Protein AF-A0A915P0T2-F1 (afdb_monomer_lite)

Sequence (98 aa):
MSTKQKTKQRDLSSDSSKSGSSKNDSSVGDVKDTSPASDKVFNKYGMAAEIVNTVLKEILAELKVDAEVGQLCSRGDARILELTSNLFKREKNVQKGI

Structure (mmCIF, N/CA/C/O backbone):
data_AF-A0A915P0T2-F1
#
_entry.id   AF-A0A915P0T2-F1
#
loop_
_atom_site.group_PDB
_atom_site.id
_atom_site.type_symbol
_atom_site.label_atom_id
_atom_site.label_alt_id
_atom_site.label_comp_id
_atom_site.label_asym_id
_atom_site.label_entity_id
_atom_site.label_seq_id
_atom_site.pdbx_PDB_ins_code
_atom_site.Cartn_x
_atom_site.Cartn_y
_atom_site.Cartn_z
_atom_site.occupancy
_atom_site.B_iso_or_equiv
_atom_site.auth_seq_id
_atom_site.auth_comp_id
_atom_site.auth_asym_id
_atom_site.auth_atom_id
_atom_site.pdbx_PDB_model_num
ATOM 1 N N . MET A 1 1 ? -35.090 39.971 -46.149 1.00 40.84 1 MET A N 1
ATOM 2 C CA . MET A 1 1 ? -34.147 41.075 -46.427 1.00 40.84 1 MET A CA 1
ATOM 3 C C . MET A 1 1 ? -33.582 41.553 -45.102 1.00 40.84 1 MET A C 1
ATOM 5 O O . MET A 1 1 ? -34.343 41.912 -44.217 1.00 40.84 1 MET A O 1
ATOM 9 N N . SER A 1 2 ? -32.270 41.398 -44.942 1.00 42.38 2 SER A N 1
ATOM 10 C CA . SER A 1 2 ? -31.516 41.498 -43.690 1.00 42.38 2 SER A CA 1
ATOM 11 C C . SER A 1 2 ? -31.408 42.918 -43.138 1.00 42.38 2 SER A C 1
ATOM 13 O O . SER A 1 2 ? -31.045 43.832 -43.874 1.00 42.38 2 SER A O 1
ATOM 15 N N . THR A 1 3 ? -31.557 43.077 -41.822 1.00 43.59 3 THR A N 1
ATOM 16 C CA . THR A 1 3 ? -31.063 44.257 -41.095 1.00 43.59 3 THR A CA 1
ATOM 17 C C . THR A 1 3 ? -30.245 43.836 -39.875 1.00 43.59 3 THR A C 1
ATOM 19 O O . THR A 1 3 ? -30.670 43.021 -39.062 1.00 43.59 3 THR A O 1
ATOM 22 N N . LYS A 1 4 ? -29.023 44.374 -39.835 1.00 40.34 4 LYS A N 1
ATOM 23 C CA . LYS A 1 4 ? -27.863 44.033 -39.002 1.00 40.34 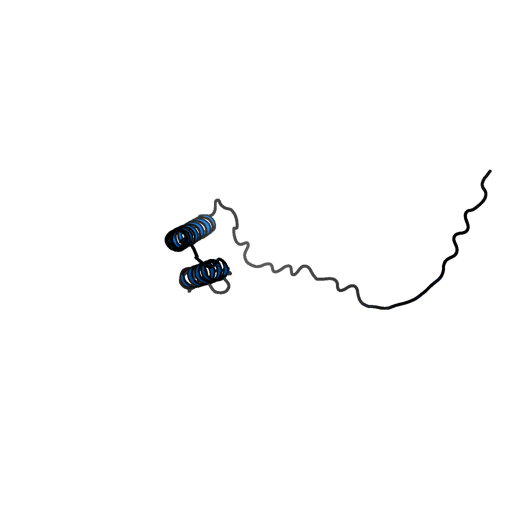4 LYS A CA 1
ATOM 24 C C . LYS A 1 4 ? -28.092 44.229 -37.497 1.00 40.34 4 LYS A C 1
ATOM 26 O O . LYS A 1 4 ? -28.554 45.283 -37.072 1.00 40.34 4 LYS A O 1
ATOM 31 N N . GLN A 1 5 ? -27.622 43.268 -36.701 1.00 40.78 5 GLN A N 1
ATOM 32 C CA . GLN A 1 5 ? -27.320 43.457 -35.280 1.00 40.78 5 GLN A CA 1
ATOM 33 C C . GLN A 1 5 ? -26.041 44.300 -35.129 1.00 40.78 5 GLN A C 1
ATOM 35 O O . GLN A 1 5 ? -25.046 44.056 -35.813 1.00 40.78 5 GLN A O 1
ATOM 40 N N . LYS A 1 6 ? -26.062 45.291 -34.231 1.00 43.00 6 LYS A N 1
ATOM 41 C CA . LYS A 1 6 ? -24.900 46.092 -33.819 1.00 43.00 6 LYS A CA 1
ATOM 42 C C . LYS A 1 6 ? -24.734 45.933 -32.310 1.00 43.00 6 LYS A C 1
ATOM 44 O O . LYS A 1 6 ? -25.361 46.656 -31.542 1.00 43.00 6 LYS A O 1
ATOM 49 N N . THR A 1 7 ? -23.900 44.987 -31.891 1.00 42.41 7 THR A N 1
ATOM 50 C CA . THR A 1 7 ? -23.507 44.848 -30.484 1.00 42.41 7 THR A CA 1
ATOM 51 C C . THR A 1 7 ? -22.259 45.685 -30.236 1.00 42.41 7 THR A C 1
ATOM 53 O O . THR A 1 7 ? -21.253 45.575 -30.931 1.00 42.41 7 THR A O 1
ATOM 56 N N . LYS A 1 8 ? -22.383 46.585 -29.265 1.00 43.31 8 LYS A N 1
ATOM 57 C CA . LYS A 1 8 ? -21.401 47.573 -28.825 1.00 43.31 8 LYS A CA 1
ATOM 58 C C . LYS A 1 8 ? -20.286 46.882 -28.032 1.00 43.31 8 LYS A C 1
ATOM 60 O O . LYS A 1 8 ? -20.518 46.448 -26.907 1.00 43.31 8 LYS A O 1
ATOM 65 N N . GLN A 1 9 ? -19.093 46.810 -28.615 1.00 37.81 9 GLN A N 1
ATOM 66 C CA . GLN A 1 9 ? -17.848 46.477 -27.920 1.00 37.81 9 GLN A CA 1
ATOM 67 C C . GLN A 1 9 ? -17.515 47.605 -26.930 1.00 37.81 9 GLN A C 1
ATOM 69 O O . GLN A 1 9 ? -17.582 48.786 -27.275 1.00 37.81 9 GLN A O 1
ATOM 74 N N . ARG A 1 10 ? -17.212 47.240 -25.684 1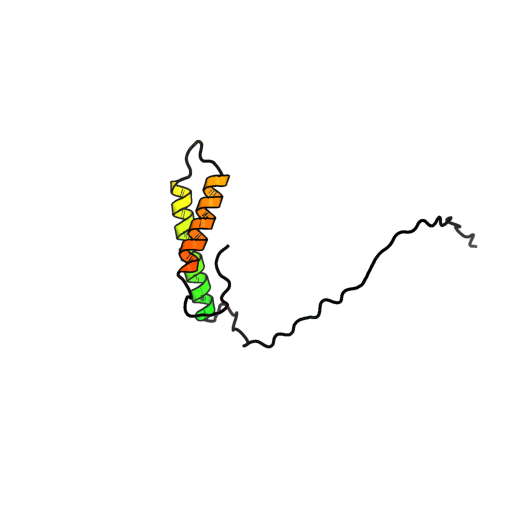.00 40.53 10 ARG A N 1
ATOM 75 C CA . ARG A 1 10 ? -16.475 48.077 -24.737 1.00 40.53 10 ARG A CA 1
ATOM 76 C C . ARG A 1 10 ? -15.270 47.263 -24.304 1.00 40.53 10 ARG A C 1
ATOM 78 O O . ARG A 1 10 ? -15.432 46.238 -23.649 1.00 40.53 10 ARG A O 1
ATOM 85 N N . ASP A 1 11 ? -14.106 47.714 -24.735 1.00 45.09 11 ASP A N 1
ATOM 86 C CA . ASP A 1 11 ? -12.799 47.288 -24.264 1.00 45.09 11 ASP A CA 1
ATOM 87 C C . ASP A 1 11 ? -12.677 47.513 -22.754 1.00 45.09 11 ASP A C 1
ATOM 89 O O . ASP A 1 11 ? -13.129 48.541 -22.255 1.00 45.09 11 ASP A O 1
ATOM 93 N N . LEU A 1 12 ? -12.038 46.584 -22.043 1.00 37.72 12 LEU A N 1
ATOM 94 C CA . LEU A 1 12 ? -11.109 46.920 -20.967 1.00 37.72 12 LEU A CA 1
ATOM 95 C C . LEU A 1 12 ? -10.110 45.762 -20.786 1.00 37.72 12 LEU A C 1
ATOM 97 O O . LEU A 1 12 ? -10.472 44.598 -20.648 1.00 37.72 12 LEU A O 1
ATOM 101 N N . SER A 1 13 ? -8.847 46.153 -20.858 1.00 47.50 13 SER A N 1
ATOM 102 C CA . SER A 1 13 ? -7.578 45.425 -20.840 1.00 47.50 13 SER A CA 1
ATOM 103 C C . SER A 1 13 ? -7.262 44.643 -19.564 1.00 47.50 13 SER A C 1
ATOM 105 O O . SER A 1 13 ? -7.556 45.133 -18.476 1.00 47.50 13 SER A O 1
ATOM 107 N N . SER A 1 14 ? -6.513 43.540 -19.690 1.00 43.09 14 SER A N 1
ATOM 108 C CA . SER A 1 14 ? -5.314 43.202 -18.877 1.00 43.09 14 SER A CA 1
ATOM 109 C C . SER A 1 14 ? -4.745 41.845 -19.341 1.00 43.09 14 SER A C 1
ATOM 111 O O . SER A 1 14 ? -5.454 40.848 -19.367 1.00 43.09 14 SER A O 1
ATOM 113 N N . ASP A 1 15 ? -3.575 41.853 -19.990 1.00 38.78 15 ASP A N 1
ATOM 114 C CA . ASP A 1 15 ? -2.308 41.279 -19.483 1.00 38.78 15 ASP A CA 1
ATOM 115 C C . ASP A 1 15 ? -2.455 39.823 -18.989 1.00 38.78 15 ASP A C 1
ATOM 117 O O . ASP A 1 15 ? -3.054 39.558 -17.956 1.00 38.78 15 ASP A O 1
ATOM 121 N N . SER A 1 16 ? -1.886 38.795 -19.616 1.00 36.31 16 SER A N 1
ATOM 122 C CA . SER A 1 16 ? -0.438 38.631 -19.726 1.00 36.31 16 SER A CA 1
ATOM 123 C C . SER A 1 16 ? -0.105 37.240 -20.307 1.00 36.31 16 SER A C 1
ATOM 125 O O . SER A 1 16 ? -0.734 36.235 -19.994 1.00 36.31 16 SER A O 1
ATOM 127 N N . SER A 1 17 ? 0.952 37.209 -21.119 1.00 38.56 17 SER A N 1
ATOM 128 C CA . SER A 1 17 ? 2.012 36.190 -21.106 1.00 38.56 17 SER A CA 1
ATOM 129 C C . SER A 1 17 ? 1.762 34.740 -21.574 1.00 38.56 17 SER A C 1
ATOM 131 O O . SER A 1 17 ? 1.349 33.856 -20.838 1.00 38.56 17 SER A O 1
ATOM 133 N N . LYS A 1 18 ? 2.325 34.490 -22.768 1.00 41.97 18 LYS A N 1
ATOM 134 C CA . LYS A 1 18 ? 3.307 33.426 -23.071 1.00 41.97 18 LYS A CA 1
ATOM 135 C C . LYS A 1 18 ? 2.797 31.976 -23.073 1.00 41.97 18 LYS A C 1
ATOM 137 O O . LYS A 1 18 ? 2.946 31.224 -22.118 1.00 41.97 18 LYS A O 1
ATOM 142 N N . SER A 1 19 ? 2.362 31.566 -24.266 1.00 43.06 19 SER A N 1
ATOM 143 C CA . SER A 1 19 ? 2.335 30.180 -24.749 1.00 43.06 19 SER A CA 1
ATOM 144 C C . SER A 1 19 ? 3.705 29.511 -24.557 1.00 43.06 19 SER A C 1
ATOM 146 O O . SER A 1 19 ? 4.599 29.625 -25.396 1.00 43.06 19 SER A O 1
ATOM 148 N N . GLY A 1 20 ? 3.875 28.834 -23.424 1.00 38.16 20 GLY A N 1
ATOM 149 C CA . GLY A 1 20 ? 4.959 27.899 -23.170 1.00 38.16 20 GLY A CA 1
ATOM 150 C C . GLY A 1 20 ? 4.578 26.530 -23.711 1.00 38.16 20 GLY A C 1
ATOM 151 O O . GLY A 1 20 ? 3.875 25.766 -23.062 1.00 38.16 20 GLY A O 1
ATOM 152 N N . SER A 1 21 ? 5.046 26.233 -24.916 1.00 47.16 21 SER A N 1
ATOM 153 C CA . SER A 1 21 ? 5.088 24.892 -25.485 1.00 47.16 21 SER A CA 1
ATOM 154 C C . SER A 1 21 ? 5.906 23.968 -24.577 1.00 47.16 21 SER A C 1
ATOM 156 O O . SER A 1 21 ? 7.140 24.024 -24.582 1.00 47.16 21 SER A O 1
ATOM 158 N N . SER A 1 22 ? 5.228 23.120 -23.805 1.00 37.09 22 SER A N 1
ATOM 159 C CA . SER A 1 22 ? 5.876 22.007 -23.116 1.00 37.09 22 SER A CA 1
ATOM 160 C C . SER A 1 22 ? 6.182 20.929 -24.142 1.00 37.09 22 SER A C 1
ATOM 162 O O . SER A 1 22 ? 5.307 20.238 -24.658 1.00 37.09 22 SER A O 1
ATOM 164 N N . LYS A 1 23 ? 7.467 20.884 -24.480 1.00 39.28 23 LYS A N 1
ATOM 165 C CA . LYS A 1 23 ? 8.136 19.865 -25.276 1.00 39.28 23 LYS A CA 1
ATOM 166 C C . LYS A 1 23 ? 7.724 18.483 -24.763 1.00 39.28 23 LYS A C 1
ATOM 168 O O . LYS A 1 23 ? 7.885 18.208 -23.577 1.00 39.28 23 LYS A O 1
ATOM 173 N N . ASN A 1 24 ? 7.243 17.624 -25.660 1.00 46.84 24 ASN A N 1
ATOM 174 C CA . ASN A 1 24 ? 7.328 16.184 -25.451 1.00 46.84 24 ASN A CA 1
ATOM 175 C C . ASN A 1 24 ? 8.816 15.858 -25.294 1.00 46.84 24 ASN A C 1
ATOM 177 O O . ASN A 1 24 ? 9.570 15.912 -26.267 1.00 46.84 24 ASN A O 1
ATOM 181 N N . 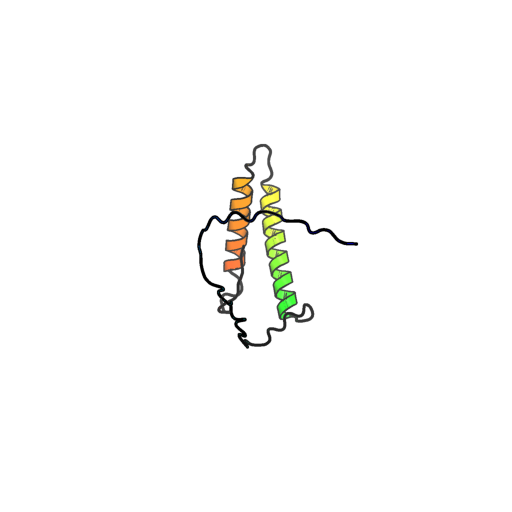ASP A 1 25 ? 9.242 15.604 -24.058 1.00 34.16 25 ASP A N 1
ATOM 182 C CA . ASP A 1 25 ? 10.529 14.987 -23.777 1.00 34.16 25 ASP A CA 1
ATOM 183 C C . ASP A 1 25 ? 10.434 13.531 -24.225 1.00 34.16 25 ASP A C 1
ATOM 185 O O . ASP A 1 25 ? 9.988 12.644 -23.500 1.00 34.16 25 ASP A O 1
ATOM 189 N N . SER A 1 26 ? 10.789 13.307 -25.485 1.00 45.62 26 SER A N 1
ATOM 190 C CA . SER A 1 26 ? 11.058 11.984 -26.023 1.00 45.62 26 SER A CA 1
ATOM 191 C C . SER A 1 26 ? 12.366 11.477 -25.420 1.00 45.62 26 SER A C 1
ATOM 193 O O . SER A 1 26 ? 13.399 11.435 -26.088 1.00 45.62 26 SER A O 1
ATOM 195 N N . SER A 1 27 ? 12.338 11.088 -24.149 1.00 41.44 27 SER A N 1
ATOM 196 C CA . SER A 1 27 ? 13.361 10.215 -23.592 1.00 41.44 27 SER A CA 1
ATOM 197 C C . SER A 1 27 ? 13.142 8.822 -24.183 1.00 41.44 27 SER A C 1
ATOM 199 O O . SER A 1 27 ? 12.345 8.022 -23.698 1.00 41.44 27 SER A O 1
ATOM 201 N N . VAL A 1 28 ? 13.869 8.525 -25.264 1.00 51.06 28 VAL A N 1
ATOM 202 C CA . VAL A 1 28 ? 14.168 7.147 -25.681 1.00 51.06 28 VAL A CA 1
ATOM 203 C C . VAL A 1 28 ? 15.055 6.540 -24.589 1.00 51.06 28 VAL A C 1
ATOM 205 O O . VAL A 1 28 ? 16.273 6.463 -24.707 1.00 51.06 28 VAL A O 1
ATOM 208 N N . GLY A 1 29 ? 14.446 6.213 -23.452 1.00 43.97 29 GLY A N 1
ATOM 209 C CA . GLY A 1 29 ? 14.980 5.246 -22.505 1.00 43.97 29 GLY A CA 1
ATOM 210 C C . GLY A 1 29 ? 14.607 3.851 -22.988 1.00 43.97 29 GLY A C 1
ATOM 211 O O . GLY A 1 29 ? 13.623 3.715 -23.716 1.00 43.97 29 GLY A O 1
ATOM 212 N N . ASP A 1 30 ? 15.396 2.841 -22.605 1.00 49.16 30 ASP A N 1
ATOM 213 C CA . ASP A 1 30 ? 15.049 1.417 -22.674 1.00 49.16 30 ASP A CA 1
ATOM 214 C C . ASP A 1 30 ? 13.539 1.215 -22.775 1.00 49.16 30 ASP A C 1
ATOM 216 O O . ASP A 1 30 ? 12.815 1.682 -21.889 1.00 49.16 30 ASP A O 1
ATOM 220 N N . VAL A 1 31 ? 13.062 0.535 -23.824 1.00 58.06 31 VAL A N 1
ATOM 221 C CA . VAL A 1 31 ? 11.664 0.100 -23.897 1.00 58.06 31 VAL A CA 1
ATOM 222 C C . VAL A 1 31 ? 11.451 -0.831 -22.707 1.00 58.06 31 VAL A C 1
ATOM 224 O O . VAL A 1 31 ? 11.699 -2.033 -22.776 1.00 58.06 31 VAL A O 1
ATOM 227 N N . LYS A 1 32 ? 11.086 -0.249 -21.560 1.00 66.50 32 LYS A N 1
ATOM 228 C CA . LYS A 1 32 ? 10.689 -0.977 -20.371 1.00 66.50 32 LYS A CA 1
ATOM 229 C C . LYS A 1 32 ? 9.461 -1.725 -20.818 1.00 66.50 32 LYS A C 1
ATOM 231 O O . LYS A 1 32 ? 8.433 -1.117 -21.088 1.00 66.50 32 LYS A O 1
ATOM 236 N N . ASP A 1 33 ? 9.610 -3.030 -20.947 1.00 75.69 33 ASP A N 1
ATOM 237 C CA . ASP A 1 33 ? 8.481 -3.914 -21.112 1.00 75.69 33 ASP A CA 1
ATOM 238 C C . ASP A 1 33 ? 7.552 -3.693 -19.909 1.00 75.69 33 ASP A C 1
ATOM 240 O O . ASP A 1 3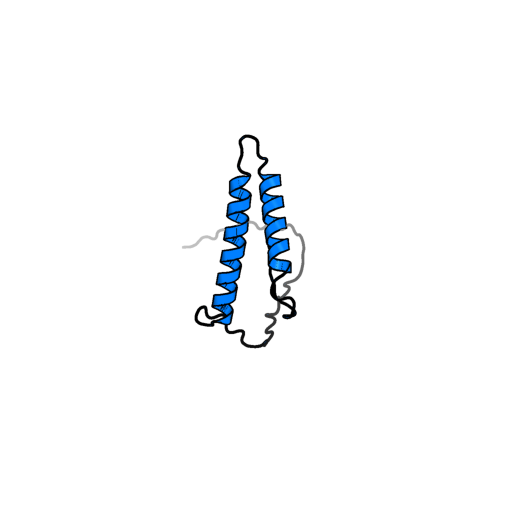3 ? 7.863 -4.068 -18.777 1.00 75.69 33 ASP A O 1
ATOM 244 N N . THR A 1 34 ? 6.477 -2.944 -20.152 1.00 84.81 34 THR A N 1
ATOM 245 C CA . THR A 1 34 ? 5.424 -2.618 -19.187 1.00 84.81 34 THR A CA 1
ATOM 246 C C . THR A 1 34 ? 4.264 -3.603 -19.285 1.00 84.81 34 THR A C 1
ATOM 248 O O . THR A 1 34 ? 3.262 -3.435 -18.590 1.00 84.81 34 THR A O 1
ATOM 251 N N . SER A 1 35 ? 4.384 -4.632 -20.132 1.00 91.12 35 SER A N 1
ATOM 252 C CA . SER A 1 35 ? 3.347 -5.636 -20.304 1.00 91.12 35 SER A CA 1
ATOM 253 C C . SER A 1 35 ? 3.140 -6.423 -19.009 1.00 91.12 35 SER A C 1
ATOM 255 O O . SER A 1 35 ? 4.112 -6.920 -18.438 1.00 91.12 35 SER A O 1
ATOM 257 N N . PRO A 1 36 ? 1.890 -6.638 -18.563 1.00 86.62 36 PRO A N 1
ATOM 258 C CA . PRO A 1 36 ? 1.591 -7.518 -17.433 1.00 86.62 36 PRO A CA 1
ATOM 259 C C . PRO A 1 36 ? 2.022 -8.973 -17.657 1.00 86.62 36 PRO A C 1
ATOM 261 O O . PRO A 1 36 ? 2.173 -9.714 -16.692 1.00 86.62 36 PRO A O 1
ATOM 264 N N . ALA A 1 37 ? 2.224 -9.380 -18.916 1.00 90.00 37 ALA A N 1
ATOM 265 C CA . ALA A 1 37 ? 2.745 -10.701 -19.266 1.00 90.00 37 ALA A CA 1
ATOM 266 C C . ALA A 1 37 ? 4.249 -10.851 -18.965 1.00 90.00 37 ALA A C 1
ATOM 268 O O . ALA A 1 37 ? 4.777 -11.957 -19.008 1.00 90.00 37 ALA A O 1
ATOM 269 N N . SER A 1 38 ? 4.942 -9.746 -18.682 1.00 93.75 38 SER A N 1
ATOM 270 C CA . SER A 1 38 ? 6.347 -9.740 -18.295 1.00 93.75 38 SER A CA 1
ATOM 271 C C . SER A 1 38 ? 6.487 -10.140 -16.828 1.00 93.75 38 SER A C 1
ATOM 273 O O . SER A 1 38 ? 5.947 -9.460 -15.952 1.00 93.75 38 SER A O 1
ATOM 275 N N . ASP A 1 39 ? 7.285 -11.167 -16.525 1.00 92.88 39 ASP A N 1
ATOM 276 C CA . ASP A 1 39 ? 7.528 -11.616 -15.142 1.00 92.88 39 ASP A CA 1
ATOM 277 C C . ASP A 1 39 ? 8.014 -10.476 -14.235 1.00 92.88 39 ASP A C 1
ATOM 279 O O . ASP A 1 39 ? 7.672 -10.394 -13.057 1.00 92.88 39 ASP A O 1
ATOM 283 N N . LYS A 1 40 ? 8.794 -9.538 -14.788 1.00 90.50 40 LYS A N 1
ATOM 284 C CA . LYS A 1 40 ? 9.278 -8.359 -14.053 1.00 90.50 40 LYS A CA 1
ATOM 285 C C . LYS A 1 40 ? 8.137 -7.451 -13.602 1.00 90.50 40 LYS A C 1
ATOM 287 O O . LYS A 1 40 ? 8.202 -6.885 -12.512 1.00 90.50 40 LYS A O 1
ATOM 292 N N . VAL A 1 41 ? 7.131 -7.275 -14.452 1.00 92.50 41 VAL A N 1
ATOM 293 C CA . VAL A 1 41 ? 5.957 -6.448 -14.173 1.00 92.50 41 VAL A CA 1
ATOM 294 C C . VAL A 1 41 ? 5.031 -7.197 -13.223 1.00 92.50 41 VAL A C 1
ATOM 296 O O . VAL A 1 41 ? 4.647 -6.638 -12.198 1.00 92.50 41 VAL A O 1
ATOM 299 N N . PHE A 1 42 ? 4.770 -8.480 -13.483 1.00 93.69 42 PHE A N 1
ATOM 300 C CA . PHE A 1 42 ? 3.974 -9.338 -12.606 1.00 93.69 42 PHE A CA 1
ATOM 301 C C . PHE A 1 42 ? 4.522 -9.367 -11.172 1.00 93.69 42 PHE A C 1
ATOM 303 O O . PHE A 1 42 ? 3.785 -9.108 -10.222 1.00 93.69 42 PHE A O 1
ATOM 310 N N . ASN A 1 43 ? 5.833 -9.559 -11.008 1.00 94.00 43 ASN A N 1
ATOM 311 C CA . ASN A 1 43 ? 6.474 -9.571 -9.692 1.00 94.00 43 ASN A CA 1
ATOM 312 C C . ASN A 1 43 ? 6.359 -8.220 -8.969 1.00 94.00 43 ASN A C 1
ATOM 314 O O . ASN A 1 43 ? 6.173 -8.188 -7.754 1.00 94.00 43 ASN A O 1
ATOM 318 N N . LYS A 1 44 ? 6.428 -7.093 -9.694 1.00 93.56 44 LYS A N 1
ATOM 319 C CA . LYS A 1 44 ? 6.202 -5.758 -9.110 1.00 93.56 44 LYS A CA 1
ATOM 320 C C . LYS A 1 44 ? 4.783 -5.618 -8.562 1.00 93.56 44 LYS A C 1
ATOM 322 O O . LYS A 1 44 ? 4.625 -5.143 -7.440 1.00 93.56 44 LYS A O 1
ATOM 327 N N . TYR A 1 45 ? 3.779 -6.062 -9.317 1.00 95.69 45 TYR A N 1
ATOM 328 C CA . TYR A 1 45 ? 2.387 -6.059 -8.860 1.00 95.69 45 TYR A CA 1
ATOM 329 C C . TYR A 1 45 ? 2.162 -7.003 -7.677 1.00 95.69 45 TYR A C 1
ATOM 331 O O . TYR A 1 45 ? 1.511 -6.604 -6.715 1.00 95.69 45 TYR A O 1
ATOM 339 N N . GLY A 1 46 ? 2.735 -8.209 -7.711 1.00 95.69 46 GLY A N 1
ATOM 340 C CA . GLY A 1 46 ? 2.654 -9.169 -6.608 1.00 95.69 46 GLY A CA 1
ATOM 341 C C . GLY A 1 46 ? 3.209 -8.594 -5.305 1.00 95.69 46 GLY A C 1
ATOM 342 O O . GLY A 1 46 ? 2.502 -8.542 -4.302 1.00 95.69 46 GLY A O 1
ATOM 343 N N . MET A 1 47 ? 4.426 -8.043 -5.340 1.00 95.25 47 MET A N 1
ATOM 344 C CA . MET A 1 47 ? 5.024 -7.401 -4.164 1.00 95.25 47 MET A CA 1
ATOM 345 C C . MET A 1 47 ? 4.218 -6.189 -3.679 1.00 95.25 47 MET A C 1
ATOM 347 O O . MET A 1 47 ? 4.056 -6.005 -2.474 1.00 95.25 47 MET A O 1
ATOM 351 N N . ALA A 1 48 ? 3.689 -5.362 -4.587 1.00 95.94 48 ALA A N 1
ATOM 352 C CA . ALA A 1 48 ? 2.837 -4.236 -4.203 1.00 95.94 48 ALA A CA 1
ATOM 353 C C . ALA A 1 48 ? 1.552 -4.710 -3.501 1.00 95.94 48 ALA A C 1
ATOM 355 O O . ALA A 1 48 ? 1.166 -4.147 -2.477 1.00 95.94 48 ALA A O 1
ATOM 356 N N . ALA A 1 49 ? 0.923 -5.774 -4.008 1.00 97.31 49 ALA A N 1
ATOM 357 C CA . ALA A 1 49 ? -0.259 -6.371 -3.396 1.00 97.31 49 ALA A CA 1
ATOM 358 C C . ALA A 1 49 ? 0.042 -6.938 -2.000 1.00 97.31 49 ALA A C 1
ATOM 360 O O . ALA A 1 49 ? -0.738 -6.731 -1.073 1.00 97.31 49 ALA A O 1
ATOM 361 N N . GLU A 1 50 ? 1.180 -7.610 -1.820 1.00 97.25 50 GLU A N 1
ATOM 362 C CA . GLU A 1 50 ? 1.615 -8.117 -0.513 1.00 97.25 50 GLU A CA 1
ATOM 363 C C . GLU A 1 50 ? 1.838 -6.993 0.507 1.00 97.25 50 GLU A C 1
ATOM 365 O O . GLU A 1 50 ? 1.374 -7.097 1.648 1.00 97.25 50 GLU A O 1
ATOM 370 N N . ILE A 1 51 ? 2.481 -5.893 0.094 1.00 96.75 51 ILE A N 1
ATOM 371 C CA . ILE A 1 51 ? 2.678 -4.710 0.942 1.00 96.75 51 ILE A CA 1
ATOM 372 C C . ILE A 1 51 ? 1.329 -4.133 1.371 1.00 96.75 51 ILE A C 1
ATOM 374 O O . ILE A 1 51 ? 1.078 -3.994 2.568 1.00 96.75 51 ILE A O 1
ATOM 378 N N . VAL A 1 52 ? 0.443 -3.834 0.416 1.00 97.19 52 VAL A N 1
ATOM 379 C CA . VAL A 1 52 ? -0.857 -3.212 0.710 1.00 97.19 52 VAL A CA 1
ATOM 380 C C . VAL A 1 52 ? -1.712 -4.120 1.589 1.00 97.19 52 VAL A C 1
ATOM 382 O O . VAL A 1 52 ? -2.308 -3.645 2.550 1.00 97.19 52 VAL A O 1
ATOM 385 N N . ASN A 1 53 ? -1.728 -5.430 1.334 1.00 97.81 53 ASN A N 1
ATOM 386 C CA . ASN A 1 53 ? -2.470 -6.381 2.161 1.00 97.81 53 ASN A CA 1
ATOM 387 C C . ASN A 1 53 ? -1.939 -6.455 3.596 1.00 97.81 53 ASN A C 1
ATOM 389 O O . ASN A 1 53 ? -2.721 -6.641 4.528 1.00 97.81 53 ASN A O 1
ATOM 393 N N . THR A 1 54 ? -0.626 -6.329 3.781 1.00 97.25 54 THR A N 1
ATOM 394 C CA . THR A 1 54 ? -0.008 -6.302 5.111 1.00 97.25 54 THR A CA 1
ATOM 395 C C . THR A 1 54 ? -0.415 -5.037 5.858 1.00 97.25 54 THR A C 1
ATOM 397 O O . THR A 1 54 ? -0.977 -5.128 6.947 1.00 97.25 54 THR A O 1
ATOM 400 N N . VAL A 1 55 ? -0.228 -3.869 5.237 1.00 97.38 55 VAL A N 1
ATOM 401 C CA . VAL A 1 55 ? -0.585 -2.569 5.826 1.00 97.38 55 VAL A CA 1
ATOM 402 C C . VAL A 1 55 ? -2.077 -2.504 6.136 1.00 97.38 55 VAL A C 1
ATOM 404 O O . VAL A 1 55 ? -2.463 -2.095 7.225 1.00 97.38 55 VAL A O 1
ATOM 407 N N . LEU A 1 56 ? -2.931 -2.965 5.220 1.00 97.19 56 LEU A N 1
ATOM 408 C CA . LEU A 1 56 ? -4.378 -2.970 5.416 1.00 97.19 56 LEU A CA 1
ATOM 409 C C . LEU A 1 56 ? -4.775 -3.781 6.653 1.00 97.19 56 LEU A C 1
ATOM 411 O O . LEU A 1 56 ? -5.590 -3.319 7.443 1.00 97.19 56 LEU A O 1
ATOM 415 N N . LYS A 1 57 ? -4.191 -4.967 6.853 1.00 97.56 57 LYS A N 1
ATOM 416 C CA . LYS A 1 57 ? -4.464 -5.787 8.045 1.00 97.56 57 LYS A CA 1
ATOM 417 C C . LYS A 1 57 ? -4.010 -5.102 9.334 1.00 97.56 57 LYS A C 1
ATOM 419 O O . LYS A 1 57 ? -4.722 -5.188 10.330 1.00 97.56 57 LYS A O 1
ATOM 424 N N . GLU A 1 58 ? -2.861 -4.428 9.311 1.00 95.88 58 GLU A N 1
ATOM 425 C CA . GLU A 1 58 ? -2.361 -3.656 10.455 1.00 95.88 58 GLU A CA 1
ATOM 426 C C . GLU A 1 58 ? -3.314 -2.496 10.795 1.00 95.88 58 GLU A C 1
ATOM 428 O O . GLU A 1 58 ? -3.753 -2.384 11.937 1.00 95.88 58 GLU A O 1
ATOM 433 N N . ILE A 1 59 ? -3.738 -1.713 9.797 1.00 96.50 59 ILE A N 1
ATOM 434 C CA . ILE A 1 59 ? -4.689 -0.607 9.989 1.00 96.50 59 ILE A CA 1
ATOM 435 C C . ILE A 1 59 ? -6.054 -1.111 10.469 1.00 96.50 59 ILE A C 1
ATOM 437 O O . ILE A 1 59 ? -6.626 -0.535 11.391 1.00 96.50 59 ILE A O 1
ATOM 441 N N . LEU A 1 60 ? -6.569 -2.212 9.910 1.00 95.25 60 LEU A N 1
ATOM 442 C CA . LEU A 1 60 ? -7.830 -2.817 10.354 1.00 95.25 60 LEU A CA 1
ATOM 443 C C . LEU A 1 60 ? -7.792 -3.236 11.831 1.00 95.25 60 LEU A C 1
ATOM 445 O O . LEU A 1 60 ? -8.799 -3.102 12.521 1.00 95.25 60 LEU A O 1
ATOM 449 N N . ALA A 1 61 ? -6.647 -3.705 12.337 1.00 93.62 61 ALA A N 1
ATOM 450 C CA . ALA A 1 61 ? -6.487 -4.065 13.749 1.00 93.62 61 ALA A CA 1
ATOM 451 C C . ALA A 1 61 ? -6.521 -2.846 14.695 1.00 93.62 61 ALA A C 1
ATOM 453 O O . ALA A 1 61 ? -6.712 -2.984 15.907 1.00 93.62 61 ALA A O 1
ATOM 454 N N . GLU A 1 62 ? -6.339 -1.648 14.149 1.00 91.25 62 GLU A N 1
ATOM 455 C CA . GLU A 1 62 ? -6.302 -0.388 14.889 1.00 91.25 62 GLU A CA 1
ATOM 456 C C . GLU A 1 62 ? -7.604 0.399 14.805 1.00 91.25 62 GLU A C 1
ATOM 458 O O . GLU A 1 62 ? -7.786 1.348 15.569 1.00 91.25 62 GLU A O 1
ATOM 463 N N . LEU A 1 63 ? -8.529 -0.024 13.939 1.00 92.81 63 LEU A N 1
ATOM 464 C CA . LEU A 1 63 ? -9.875 0.524 13.864 1.00 92.81 63 LEU A CA 1
ATOM 465 C C . LEU A 1 63 ? -10.641 0.198 15.146 1.00 92.81 63 LEU A C 1
ATOM 467 O O . LEU A 1 63 ? -11.206 -0.881 15.323 1.00 92.81 63 LEU A O 1
ATOM 471 N N . LYS A 1 64 ? -10.645 1.167 16.054 1.00 91.25 64 LYS A N 1
ATOM 472 C CA . LYS A 1 64 ? -11.352 1.128 17.330 1.00 91.25 64 LYS A CA 1
ATOM 473 C C . LYS A 1 64 ? -12.292 2.321 17.418 1.00 91.25 64 LYS A C 1
ATOM 475 O O . LYS A 1 64 ? -12.120 3.316 16.713 1.00 91.25 64 LYS A O 1
ATOM 480 N N . VAL A 1 65 ? -13.284 2.212 18.297 1.00 88.19 65 VAL A N 1
ATOM 481 C CA . VAL A 1 65 ? -14.106 3.363 18.686 1.00 88.19 65 VAL A CA 1
ATOM 482 C C . VAL A 1 65 ? -13.153 4.453 19.198 1.00 88.19 65 VAL A C 1
ATOM 484 O O . VAL A 1 65 ? -12.219 4.137 19.932 1.00 88.19 65 VAL A O 1
ATOM 487 N N . ASP A 1 66 ? -13.343 5.686 18.728 1.00 89.50 66 ASP A N 1
ATOM 488 C CA . ASP A 1 66 ? -12.492 6.864 18.984 1.00 89.50 66 ASP A CA 1
ATOM 489 C C . ASP A 1 66 ? -11.128 6.912 18.264 1.00 89.50 66 ASP A C 1
ATOM 491 O O . ASP A 1 66 ? -10.311 7.789 18.548 1.00 89.50 66 ASP A O 1
ATOM 495 N N . ALA A 1 67 ? -10.864 6.029 17.293 1.00 90.62 67 ALA A N 1
ATOM 496 C CA . ALA A 1 67 ? -9.668 6.152 16.460 1.00 90.62 67 ALA A CA 1
ATOM 497 C C . ALA A 1 67 ? -9.748 7.383 15.533 1.00 90.62 67 ALA A C 1
ATOM 499 O O . ALA A 1 67 ? -10.699 7.551 14.765 1.00 90.62 67 ALA A O 1
ATOM 500 N N . GLU A 1 68 ? -8.721 8.235 15.569 1.00 94.62 68 GLU A N 1
ATOM 501 C CA . GLU A 1 68 ? -8.624 9.402 14.692 1.00 94.62 68 GLU A CA 1
ATOM 502 C C . GLU A 1 68 ? -8.197 8.985 13.276 1.00 94.62 68 GLU A C 1
ATOM 504 O O . GLU A 1 68 ? -7.123 8.415 13.069 1.00 94.62 68 GLU A O 1
ATOM 509 N N . VAL A 1 69 ? -9.011 9.333 12.275 1.00 94.25 69 VAL A N 1
ATOM 510 C CA . VAL A 1 69 ? -8.750 9.003 10.862 1.00 94.25 69 VAL A CA 1
ATOM 511 C C . VAL A 1 69 ? -7.409 9.569 10.380 1.00 94.25 69 VAL A C 1
ATOM 513 O O . VAL A 1 69 ? -6.675 8.880 9.677 1.00 94.25 69 VAL A O 1
ATOM 516 N N . GLY A 1 70 ? -7.047 10.789 10.794 1.00 95.56 70 GLY A N 1
ATOM 517 C CA . GLY A 1 70 ? -5.774 11.417 10.423 1.00 95.56 70 GLY A CA 1
ATOM 518 C C . GLY A 1 70 ? -4.551 10.620 10.887 1.00 95.56 70 GLY A C 1
ATOM 519 O O . GLY A 1 70 ? -3.597 10.447 10.124 1.00 95.56 70 GLY A O 1
ATOM 520 N N . GLN A 1 71 ? -4.605 10.067 12.102 1.00 94.56 71 GLN A N 1
ATOM 521 C CA . GLN A 1 71 ? -3.552 9.201 12.642 1.00 94.56 71 GLN A CA 1
ATOM 522 C C . GLN A 1 71 ? -3.471 7.874 11.883 1.00 94.56 71 GLN A C 1
ATOM 524 O O . GLN A 1 71 ? -2.375 7.430 11.547 1.00 94.56 71 GLN A O 1
ATOM 529 N N . LEU A 1 72 ? -4.617 7.267 11.559 1.00 95.75 72 LEU A N 1
ATOM 530 C CA . LEU A 1 72 ? -4.674 6.017 10.795 1.00 95.75 72 LEU A CA 1
ATOM 531 C C . LEU A 1 72 ? -4.077 6.177 9.390 1.00 95.75 72 LEU A C 1
ATOM 533 O O . LEU A 1 72 ? -3.255 5.358 8.986 1.00 95.75 72 LEU A O 1
ATOM 537 N N . CYS A 1 73 ? -4.428 7.249 8.670 1.00 95.94 73 CYS A N 1
ATOM 538 C CA . CYS A 1 73 ? -3.841 7.548 7.360 1.00 95.94 73 CYS A CA 1
ATOM 539 C C . CYS A 1 73 ? -2.331 7.786 7.466 1.00 95.94 73 CYS A C 1
ATOM 541 O O . CYS A 1 73 ? -1.559 7.139 6.765 1.00 95.94 73 CYS A O 1
ATOM 543 N N . SE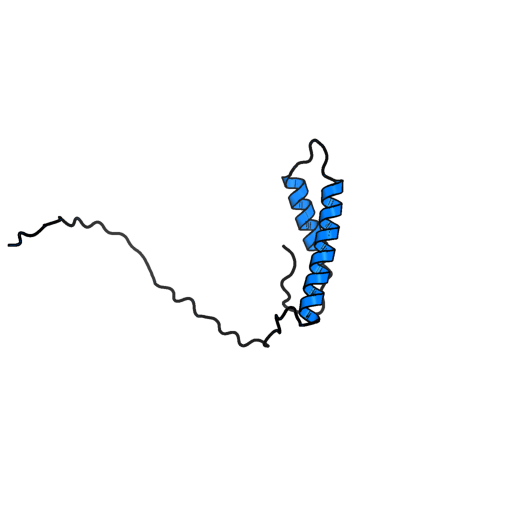R A 1 74 ? -1.900 8.639 8.404 1.00 96.25 74 SER A N 1
ATOM 544 C CA . SER A 1 74 ? -0.474 8.945 8.597 1.00 96.25 74 SER A CA 1
ATOM 545 C C . SER A 1 74 ? 0.341 7.687 8.900 1.00 96.25 74 SER A C 1
ATOM 547 O O . SER A 1 74 ? 1.460 7.519 8.413 1.00 96.25 74 SER A O 1
ATOM 549 N N . ARG A 1 75 ? -0.229 6.771 9.689 1.00 95.81 75 ARG A N 1
ATOM 550 C CA . ARG A 1 75 ? 0.399 5.493 10.010 1.00 95.81 75 ARG A CA 1
ATOM 551 C C . ARG A 1 75 ? 0.434 4.542 8.817 1.00 95.81 75 ARG A C 1
ATOM 553 O O . ARG A 1 75 ? 1.454 3.887 8.612 1.00 95.81 75 ARG A O 1
ATOM 560 N N . GLY A 1 76 ? -0.642 4.477 8.036 1.00 96.94 76 GLY A N 1
ATOM 561 C CA . GLY A 1 76 ? -0.693 3.691 6.804 1.00 96.94 76 GLY A CA 1
ATOM 562 C C . GLY A 1 76 ? 0.393 4.122 5.820 1.00 96.94 76 GLY A C 1
ATOM 563 O O . GLY A 1 76 ? 1.182 3.290 5.368 1.00 96.94 76 GLY A O 1
ATOM 564 N N . ASP A 1 77 ? 0.502 5.428 5.579 1.00 97.31 77 ASP A N 1
ATOM 565 C CA . ASP A 1 77 ? 1.498 6.020 4.683 1.00 97.31 77 ASP A CA 1
ATOM 566 C C . ASP A 1 77 ? 2.923 5.743 5.174 1.00 97.31 77 ASP A C 1
ATOM 568 O O . ASP A 1 77 ? 3.771 5.271 4.411 1.00 97.31 77 ASP A O 1
ATOM 572 N N . ALA A 1 78 ? 3.179 5.956 6.471 1.00 96.81 78 ALA A N 1
ATOM 573 C CA . ALA A 1 78 ? 4.473 5.666 7.085 1.00 96.81 78 ALA A CA 1
ATOM 574 C C . ALA A 1 78 ? 4.874 4.196 6.899 1.00 96.81 78 ALA A C 1
ATOM 576 O O . ALA A 1 78 ? 6.022 3.897 6.560 1.00 96.81 78 ALA A O 1
ATOM 577 N N . ARG A 1 79 ? 3.921 3.273 7.059 1.00 97.00 79 ARG A N 1
ATOM 578 C CA . ARG A 1 79 ? 4.170 1.840 6.908 1.00 97.00 79 ARG A CA 1
ATOM 579 C C . ARG A 1 79 ? 4.426 1.433 5.458 1.00 97.00 79 ARG A C 1
ATOM 581 O O . ARG A 1 79 ? 5.329 0.636 5.197 1.00 97.00 79 ARG A O 1
ATOM 588 N N . ILE A 1 80 ? 3.683 1.996 4.503 1.00 97.19 80 ILE A N 1
ATOM 589 C CA . ILE A 1 80 ? 3.925 1.782 3.068 1.00 97.19 80 ILE A CA 1
ATOM 590 C C . ILE A 1 80 ? 5.324 2.282 2.691 1.00 97.19 80 ILE A C 1
ATOM 592 O O . ILE A 1 80 ? 6.069 1.569 2.011 1.00 97.19 80 ILE A O 1
ATOM 596 N N . LEU A 1 81 ? 5.717 3.472 3.153 1.00 96.38 81 LEU A N 1
ATOM 597 C CA . LEU A 1 81 ? 7.050 4.030 2.913 1.00 96.38 81 LEU A CA 1
ATOM 598 C C . LEU A 1 81 ? 8.157 3.147 3.504 1.00 96.38 81 LEU A C 1
ATOM 600 O O . LEU A 1 81 ? 9.144 2.864 2.823 1.00 96.38 81 LEU A O 1
ATOM 604 N N . GLU A 1 82 ? 7.981 2.649 4.729 1.00 95.69 82 GLU A N 1
ATOM 605 C CA . GLU A 1 82 ? 8.932 1.740 5.374 1.00 95.69 82 GLU A CA 1
ATOM 606 C C . GLU A 1 82 ? 9.144 0.465 4.542 1.00 95.69 82 GLU A C 1
ATOM 608 O O . GLU A 1 82 ? 10.278 0.131 4.179 1.00 95.69 82 GLU A O 1
ATOM 613 N N . LEU A 1 83 ? 8.060 -0.225 4.176 1.00 95.56 83 LEU A N 1
ATOM 614 C CA . LEU A 1 83 ? 8.125 -1.489 3.440 1.00 95.56 83 LEU A CA 1
ATOM 615 C C . LEU A 1 83 ? 8.679 -1.299 2.021 1.00 95.56 83 LEU A C 1
ATOM 617 O O . LEU A 1 83 ? 9.546 -2.056 1.577 1.00 95.56 83 LEU A O 1
ATOM 621 N N . THR A 1 84 ? 8.251 -0.250 1.317 1.00 94.94 84 THR A N 1
ATOM 622 C CA . THR A 1 84 ? 8.715 0.035 -0.051 1.00 94.94 84 THR A CA 1
ATOM 623 C C . THR A 1 84 ? 10.163 0.528 -0.098 1.00 94.94 84 THR A C 1
ATOM 625 O O . THR A 1 84 ? 10.885 0.212 -1.052 1.00 94.94 84 THR A O 1
ATOM 628 N N . SER A 1 85 ? 10.652 1.226 0.936 1.00 92.69 85 SER A N 1
ATOM 629 C CA . SER A 1 85 ? 12.059 1.650 1.026 1.00 92.69 85 SER A CA 1
ATOM 630 C C . SER A 1 85 ? 13.023 0.460 0.958 1.00 92.69 85 SER A C 1
ATOM 632 O O . SER A 1 85 ? 14.113 0.563 0.380 1.00 92.69 85 SER A O 1
ATOM 634 N N . ASN A 1 86 ? 12.580 -0.700 1.455 1.00 91.19 86 ASN A N 1
ATOM 635 C CA . ASN A 1 86 ? 13.374 -1.915 1.520 1.00 91.19 86 ASN A CA 1
ATOM 636 C C . ASN A 1 86 ? 13.454 -2.700 0.204 1.00 91.19 86 ASN A C 1
ATOM 638 O O . ASN A 1 86 ? 14.357 -3.525 0.046 1.00 91.19 86 ASN A O 1
ATOM 642 N N . LEU A 1 87 ? 12.590 -2.403 -0.766 1.00 91.81 87 LEU A N 1
ATOM 643 C CA . LEU A 1 87 ? 12.573 -3.064 -2.071 1.00 91.81 87 LEU A CA 1
ATOM 644 C C . LEU A 1 87 ? 13.489 -2.367 -3.081 1.00 91.81 87 LEU A C 1
ATOM 646 O O . LEU A 1 87 ? 13.800 -1.193 -2.933 1.00 91.81 87 LEU A O 1
ATOM 650 N N . PHE A 1 88 ? 13.930 -3.062 -4.131 1.00 90.50 88 PHE A N 1
ATOM 651 C CA . PHE A 1 88 ? 14.633 -2.455 -5.278 1.00 90.50 88 PHE A CA 1
ATOM 652 C C . PHE A 1 88 ? 15.874 -1.596 -4.947 1.00 90.50 88 PHE A C 1
ATOM 654 O O . PHE A 1 88 ? 16.239 -0.721 -5.723 1.00 90.50 88 PHE A O 1
ATOM 661 N N . LYS A 1 89 ? 16.577 -1.843 -3.828 1.00 89.56 89 LYS A N 1
ATOM 662 C CA . LYS A 1 89 ? 17.745 -1.034 -3.396 1.00 89.56 89 LYS A CA 1
ATOM 663 C C . LYS A 1 89 ? 18.879 -0.960 -4.432 1.00 89.56 89 LYS A C 1
ATOM 665 O O . LYS A 1 89 ? 19.665 -0.020 -4.420 1.00 89.56 89 LYS A O 1
ATOM 670 N N . ARG A 1 90 ? 18.978 -1.965 -5.310 1.00 89.50 90 ARG A N 1
ATOM 671 C CA . ARG A 1 90 ? 19.992 -2.045 -6.376 1.00 89.50 90 ARG A CA 1
ATOM 672 C C . ARG A 1 90 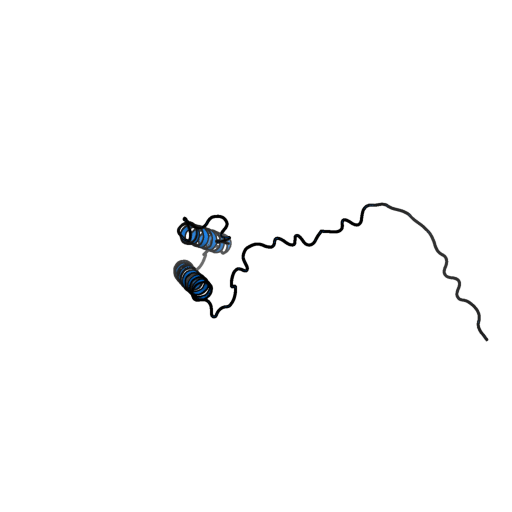? 19.569 -1.353 -7.673 1.00 89.50 90 ARG A C 1
ATOM 674 O O . ARG A 1 90 ? 20.428 -1.041 -8.491 1.00 89.50 90 ARG A O 1
ATOM 681 N N . GLU A 1 91 ? 18.274 -1.114 -7.868 1.00 86.56 91 GLU A N 1
ATOM 682 C CA . GLU A 1 91 ? 17.758 -0.449 -9.060 1.00 86.56 91 GLU A CA 1
ATOM 683 C C . GLU A 1 91 ? 17.704 1.057 -8.807 1.00 86.56 91 GLU A C 1
ATOM 685 O O . GLU A 1 91 ? 16.910 1.562 -8.012 1.00 86.56 91 GLU A O 1
ATOM 690 N N . LYS A 1 92 ? 18.582 1.789 -9.491 1.00 77.75 92 LYS A N 1
ATOM 691 C CA . LYS A 1 92 ? 18.587 3.251 -9.456 1.00 77.75 92 LYS A CA 1
ATOM 692 C C . LYS A 1 92 ? 17.372 3.754 -10.247 1.00 77.75 92 LYS A C 1
ATOM 694 O O . LYS A 1 92 ? 17.088 3.236 -11.324 1.00 77.75 92 LYS A O 1
ATOM 699 N N . ASN A 1 93 ? 16.680 4.772 -9.734 1.00 83.94 93 ASN A N 1
ATOM 700 C CA . ASN A 1 93 ? 15.540 5.437 -10.391 1.00 83.94 93 ASN A CA 1
ATOM 701 C C . ASN A 1 93 ? 14.233 4.616 -10.466 1.00 83.94 93 ASN A C 1
ATOM 703 O O . ASN A 1 93 ? 13.471 4.739 -11.428 1.00 83.94 93 ASN A O 1
ATOM 707 N N . VAL A 1 94 ? 13.951 3.780 -9.462 1.00 88.81 94 VAL A N 1
ATOM 708 C CA . VAL A 1 94 ? 12.624 3.159 -9.300 1.00 88.81 94 VAL A CA 1
ATOM 709 C C . VAL A 1 94 ? 11.750 4.047 -8.423 1.00 88.81 94 VAL A C 1
ATOM 711 O O . VAL A 1 94 ? 12.052 4.245 -7.247 1.00 88.81 94 VAL A O 1
ATOM 714 N N . GLN A 1 95 ? 10.653 4.550 -8.989 1.00 90.88 95 GLN A N 1
ATOM 715 C CA . GLN A 1 95 ? 9.601 5.213 -8.224 1.00 90.88 95 GLN A CA 1
ATOM 716 C C . GLN A 1 95 ? 8.797 4.157 -7.453 1.00 90.88 95 GLN A C 1
ATOM 718 O O . GLN A 1 95 ? 8.328 3.180 -8.037 1.00 90.88 95 GLN A O 1
ATOM 723 N N . LYS A 1 96 ? 8.700 4.330 -6.135 1.00 91.75 96 LYS A N 1
ATOM 724 C CA . LYS A 1 96 ? 8.048 3.415 -5.188 1.00 91.75 96 LYS A CA 1
ATOM 725 C C . LYS A 1 96 ? 7.654 4.197 -3.931 1.00 91.75 96 LYS A C 1
ATOM 727 O O . LYS A 1 96 ? 8.351 5.149 -3.587 1.00 91.75 96 LYS A O 1
ATOM 732 N N . GLY A 1 97 ? 6.603 3.762 -3.246 1.00 91.75 97 GLY A N 1
ATOM 733 C CA . GLY A 1 97 ? 6.057 4.456 -2.076 1.00 91.75 97 GLY A CA 1
ATOM 734 C C . GLY A 1 97 ? 4.650 4.980 -2.340 1.00 91.75 97 GLY A C 1
ATOM 735 O O . GLY A 1 97 ? 3.943 4.402 -3.170 1.00 91.75 97 GLY A O 1
ATOM 736 N N . ILE A 1 98 ? 4.277 6.036 -1.613 1.00 86.56 98 ILE A N 1
ATOM 737 C CA . ILE A 1 98 ? 3.024 6.782 -1.773 1.00 86.56 98 ILE A CA 1
ATOM 738 C C . ILE A 1 98 ? 3.247 8.090 -2.535 1.00 86.56 98 ILE A C 1
ATOM 740 O O . ILE A 1 98 ? 4.364 8.648 -2.419 1.00 86.56 98 ILE A O 1
#

Radius of gyration: 26.65 Å; chains: 1; bounding box: 54×60×65 Å

Organism: NCBI:txid298350

Foldseek 3Di:
DDDDDDDDDDDDDDDDDDDDPDDPPPPPDPPPPCDCVDPVNVVVVVLLVVQLVVLVVVLVVVPDVPDDPVVSVVSSQVSQCVSFVPPPPVPPPDDGGD

InterPro domains:
  IPR036005 Creatinase/aminopeptidase-like [G3DSA:3.90.230.10] (41-98)
  IPR047113 Proliferation-associated protein 2G4/ARX1 [PTHR10804] (19-98)

pLDDT: mean 76.75, std 23.85, range [34.16, 97.81]

Secondary structure (DSSP, 8-state):
-----------------------------------TTSHHHHHHHHHHHHHHHHHHHHHHHH--TT--HHHHHHHHHHHHHHHHHTS-TTSTT-----